Protein AF-A0A356P942-F1 (afdb_monomer_lite)

Radius of gyration: 14.27 Å; chains: 1; bounding box: 27×20×39 Å

Sequence (60 aa):
MESLALGVRAAYLWCPNGVQASGLAKVVGRVLGDKMTTRNWATVMKIHAQTGLESAKKRK

Structure (mmCIF, N/CA/C/O backbone):
data_AF-A0A356P942-F1
#
_entry.id   AF-A0A356P942-F1
#
loop_
_atom_site.group_PDB
_atom_site.id
_atom_site.type_symbol
_atom_site.label_atom_id
_atom_sit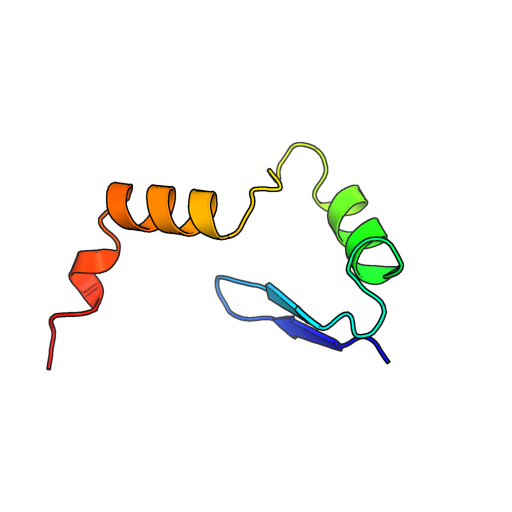e.label_alt_id
_atom_site.label_comp_id
_atom_site.label_asym_id
_atom_site.label_entity_id
_atom_site.label_seq_id
_atom_site.pdbx_PDB_ins_code
_atom_site.Cartn_x
_atom_site.Cartn_y
_atom_site.Cartn_z
_atom_site.occupancy
_atom_site.B_iso_or_equiv
_atom_site.auth_seq_id
_atom_site.auth_comp_id
_atom_site.auth_asym_id
_atom_site.auth_atom_id
_atom_site.pdbx_PDB_model_num
ATOM 1 N N . MET A 1 1 ? 15.147 -7.009 -5.317 1.00 66.44 1 MET A N 1
ATOM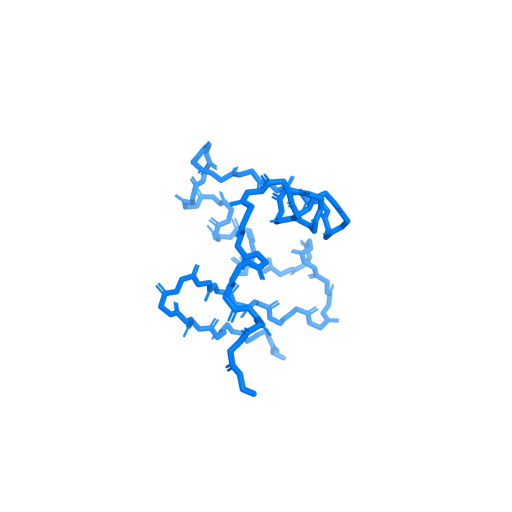 2 C CA . MET A 1 1 ? 13.782 -7.227 -5.840 1.00 66.44 1 MET A CA 1
ATOM 3 C C . MET A 1 1 ? 12.798 -6.488 -4.956 1.00 66.44 1 MET A C 1
ATOM 5 O O . MET A 1 1 ? 13.004 -6.451 -3.747 1.00 66.44 1 MET A O 1
ATOM 9 N N . GLU A 1 2 ? 11.799 -5.851 -5.558 1.00 80.69 2 GLU A N 1
ATOM 10 C CA . GLU A 1 2 ? 10.642 -5.316 -4.837 1.00 80.69 2 GLU A CA 1
ATOM 11 C C . GLU A 1 2 ? 9.669 -6.451 -4.490 1.00 80.69 2 GLU A C 1
ATOM 13 O O . GLU A 1 2 ? 9.515 -7.385 -5.276 1.00 80.69 2 GLU A O 1
ATOM 18 N N . SER A 1 3 ? 9.044 -6.386 -3.313 1.00 82.62 3 SER A N 1
ATOM 19 C CA . SER A 1 3 ? 8.153 -7.444 -2.814 1.00 82.62 3 SER A CA 1
ATOM 20 C C . SER A 1 3 ? 6.838 -6.846 -2.339 1.00 82.62 3 SER A C 1
ATOM 22 O O . SER A 1 3 ? 6.841 -5.885 -1.575 1.00 82.62 3 SER A O 1
ATOM 24 N N . LEU A 1 4 ? 5.713 -7.426 -2.753 1.00 82.12 4 LEU A N 1
ATOM 25 C CA . LEU A 1 4 ? 4.381 -7.014 -2.315 1.00 82.12 4 LEU A CA 1
ATOM 26 C C . LEU A 1 4 ? 3.770 -8.100 -1.429 1.00 82.12 4 LEU A C 1
ATOM 28 O O . LEU A 1 4 ? 3.566 -9.225 -1.877 1.00 82.12 4 LEU A O 1
ATOM 32 N N . ALA A 1 5 ? 3.444 -7.748 -0.190 1.00 85.88 5 ALA A N 1
ATOM 33 C CA . ALA A 1 5 ? 2.645 -8.574 0.701 1.00 85.88 5 ALA A CA 1
ATOM 34 C C . ALA A 1 5 ? 1.207 -8.044 0.728 1.00 85.88 5 ALA A C 1
ATOM 36 O O . ALA A 1 5 ? 0.972 -6.875 1.033 1.00 85.88 5 ALA A O 1
ATOM 37 N N . LEU A 1 6 ? 0.238 -8.900 0.410 1.00 85.81 6 LEU A N 1
ATOM 38 C CA . LEU A 1 6 ? -1.183 -8.565 0.457 1.00 85.81 6 LEU A CA 1
ATOM 39 C C . LEU A 1 6 ? -1.801 -9.123 1.738 1.00 85.81 6 LEU A C 1
ATOM 41 O O . LEU A 1 6 ? -1.696 -10.312 2.023 1.00 85.81 6 LEU A O 1
ATOM 45 N N . GLY A 1 7 ? -2.461 -8.261 2.499 1.00 83.25 7 GLY A N 1
ATOM 46 C CA . GLY A 1 7 ? -3.336 -8.629 3.603 1.00 83.25 7 GLY A CA 1
ATOM 47 C C . GLY A 1 7 ? -4.795 -8.336 3.266 1.00 83.25 7 GLY A C 1
ATOM 48 O O . GLY A 1 7 ? -5.108 -7.642 2.302 1.00 83.25 7 GLY A O 1
ATOM 49 N N . VAL A 1 8 ? -5.706 -8.815 4.114 1.00 81.44 8 VAL A N 1
ATOM 50 C CA . VAL A 1 8 ? -7.165 -8.689 3.915 1.00 81.44 8 VAL A CA 1
ATOM 51 C C . VAL A 1 8 ? -7.630 -7.230 3.797 1.00 81.44 8 VAL A C 1
ATOM 53 O O . VAL A 1 8 ? -8.629 -6.946 3.145 1.00 81.44 8 VAL A O 1
ATOM 56 N N . ARG A 1 9 ? -6.921 -6.296 4.442 1.00 79.31 9 ARG A N 1
ATOM 57 C CA . ARG A 1 9 ? -7.287 -4.868 4.492 1.00 79.31 9 ARG A CA 1
ATOM 58 C C . ARG A 1 9 ? -6.183 -3.913 4.043 1.00 79.31 9 ARG A C 1
ATOM 60 O O . ARG A 1 9 ? -6.443 -2.725 3.904 1.00 79.31 9 ARG A O 1
ATOM 67 N N . ALA A 1 10 ? -4.960 -4.401 3.869 1.00 83.12 10 ALA A N 1
ATOM 68 C CA . ALA A 1 10 ? -3.806 -3.565 3.571 1.00 83.12 10 ALA A CA 1
ATOM 69 C C . ALA A 1 10 ? -2.799 -4.336 2.722 1.00 83.12 10 ALA A C 1
ATOM 71 O O . ALA A 1 10 ? -2.593 -5.528 2.932 1.00 83.12 10 ALA A O 1
ATOM 72 N N . ALA A 1 11 ? -2.154 -3.635 1.797 1.00 83.50 11 ALA A N 1
ATOM 73 C CA . ALA A 1 11 ? -1.051 -4.145 1.001 1.00 83.50 11 ALA A CA 1
ATOM 74 C C . ALA A 1 11 ? 0.237 -3.434 1.426 1.00 83.50 11 ALA A C 1
ATOM 76 O O . ALA A 1 11 ? 0.264 -2.206 1.517 1.00 83.50 11 ALA A O 1
ATOM 77 N N . TYR A 1 12 ? 1.294 -4.195 1.688 1.00 83.19 12 TYR A N 1
ATOM 78 C CA . TYR A 1 12 ? 2.610 -3.674 2.025 1.00 83.19 12 TYR A CA 1
ATOM 79 C C . TYR A 1 12 ? 3.566 -3.897 0.861 1.00 83.19 12 TYR A C 1
ATOM 81 O O . TYR A 1 12 ? 3.804 -5.033 0.455 1.00 83.19 12 TYR A O 1
ATOM 89 N N . LEU A 1 13 ? 4.116 -2.809 0.330 1.00 83.75 13 LEU A N 1
ATOM 90 C CA . LEU A 1 13 ? 5.074 -2.843 -0.763 1.00 83.75 13 LEU A CA 1
ATOM 91 C C . LEU A 1 13 ? 6.469 -2.500 -0.238 1.00 83.75 13 LEU A C 1
ATOM 93 O O . LEU A 1 13 ? 6.720 -1.387 0.220 1.00 83.75 13 LEU A O 1
ATOM 97 N N . TRP A 1 14 ? 7.380 -3.462 -0.335 1.00 82.25 14 TRP A N 1
ATOM 98 C CA . TRP A 1 14 ? 8.792 -3.284 -0.045 1.00 82.25 14 TRP A CA 1
ATOM 99 C C . TRP A 1 14 ? 9.541 -2.820 -1.297 1.00 82.25 14 TRP A C 1
ATOM 101 O O . TRP A 1 14 ? 9.722 -3.587 -2.247 1.00 82.25 14 TRP A O 1
ATOM 111 N N . CYS A 1 15 ? 10.005 -1.569 -1.281 1.00 81.62 15 CYS A N 1
ATOM 112 C CA . CYS A 1 15 ? 10.799 -0.964 -2.352 1.00 81.62 15 CYS A CA 1
ATOM 113 C C . CYS A 1 15 ? 12.201 -0.603 -1.833 1.00 81.62 15 CYS A C 1
ATOM 115 O O . CYS A 1 15 ? 12.370 0.494 -1.295 1.00 81.62 15 CYS A O 1
ATOM 117 N N . PRO A 1 16 ? 13.225 -1.457 -2.019 1.00 81.75 16 PRO A N 1
ATOM 118 C CA . PRO A 1 16 ? 14.573 -1.173 -1.516 1.00 81.75 16 PRO A CA 1
ATOM 119 C C . PRO A 1 16 ? 15.225 0.045 -2.194 1.00 81.75 16 PRO A C 1
ATOM 121 O O . PRO A 1 16 ? 16.028 0.729 -1.576 1.00 81.75 16 PRO A O 1
ATOM 124 N N . ASN A 1 17 ? 14.835 0.352 -3.436 1.00 81.62 17 ASN A N 1
ATOM 125 C CA . ASN A 1 17 ? 15.316 1.515 -4.195 1.00 81.62 17 ASN A CA 1
ATOM 126 C C . ASN A 1 17 ? 14.402 2.749 -4.056 1.00 81.62 17 ASN A C 1
ATOM 128 O O . ASN A 1 17 ? 14.550 3.723 -4.790 1.00 81.62 17 ASN A O 1
ATOM 132 N N . GLY A 1 18 ? 13.432 2.707 -3.138 1.00 78.69 18 GLY A N 1
ATOM 133 C CA . GLY A 1 18 ? 12.452 3.770 -2.937 1.00 78.69 18 GLY A CA 1
ATOM 134 C C . GLY A 1 18 ? 11.196 3.639 -3.805 1.00 78.69 18 GLY A C 1
ATOM 135 O O . GLY A 1 18 ? 11.176 3.003 -4.859 1.00 78.69 18 GLY A O 1
ATOM 136 N N . VAL A 1 19 ? 10.112 4.260 -3.334 1.00 75.19 19 VAL A N 1
ATOM 137 C CA . VAL A 1 19 ? 8.767 4.146 -3.926 1.00 75.19 19 VAL A CA 1
ATOM 138 C C . VAL A 1 19 ? 8.653 4.807 -5.308 1.00 75.19 19 VAL A C 1
ATOM 140 O O . VAL A 1 19 ? 7.894 4.335 -6.145 1.00 75.19 19 VAL A O 1
ATOM 143 N N . GLN A 1 20 ? 9.430 5.860 -5.589 1.00 73.19 20 GLN A N 1
ATOM 144 C CA . GLN A 1 20 ? 9.440 6.529 -6.901 1.00 73.19 20 GLN A CA 1
ATOM 145 C C . GLN A 1 20 ? 10.169 5.720 -7.983 1.00 73.19 20 GLN A C 1
ATOM 147 O O . GLN A 1 20 ? 9.817 5.821 -9.156 1.00 73.19 20 GLN A O 1
ATOM 152 N N . ALA A 1 21 ? 11.164 4.919 -7.590 1.00 74.88 21 ALA A N 1
ATOM 153 C CA . ALA A 1 21 ? 11.914 4.049 -8.492 1.00 74.88 21 ALA A CA 1
ATOM 154 C C . ALA A 1 21 ? 11.245 2.677 -8.688 1.00 74.88 21 ALA A C 1
ATOM 156 O O . ALA A 1 21 ? 11.656 1.910 -9.556 1.00 74.88 21 ALA A O 1
ATOM 157 N N . SER A 1 22 ? 10.217 2.354 -7.894 1.00 76.38 22 SER A N 1
ATOM 158 C CA . SER A 1 22 ? 9.488 1.091 -7.998 1.00 76.38 22 SER A CA 1
ATOM 159 C C . SER A 1 22 ? 8.444 1.141 -9.106 1.00 76.38 22 SER A C 1
ATOM 161 O O . SER A 1 22 ? 7.490 1.927 -9.076 1.00 76.38 22 SER A O 1
ATOM 163 N N . GLY A 1 23 ? 8.598 0.238 -10.074 1.00 79.44 23 GLY A N 1
ATOM 164 C CA . GLY A 1 23 ? 7.610 0.032 -11.127 1.00 79.44 23 GLY A CA 1
ATOM 165 C C . GLY A 1 23 ? 6.272 -0.429 -10.554 1.00 79.44 23 GLY A C 1
ATOM 166 O O . GLY A 1 23 ? 5.222 0.020 -11.017 1.00 79.44 23 GLY A O 1
ATOM 167 N N . LEU A 1 24 ? 6.296 -1.249 -9.498 1.00 76.50 24 LEU A N 1
ATOM 168 C CA . LEU A 1 24 ? 5.079 -1.746 -8.866 1.00 76.50 24 LEU A CA 1
ATOM 169 C C . LEU A 1 24 ? 4.270 -0.619 -8.216 1.00 76.50 24 LEU A C 1
ATOM 171 O O . LEU A 1 24 ? 3.065 -0.536 -8.432 1.00 76.50 24 LEU A O 1
ATOM 175 N N . ALA A 1 25 ? 4.924 0.299 -7.497 1.00 76.12 25 ALA A N 1
ATOM 176 C CA . ALA A 1 25 ? 4.259 1.462 -6.907 1.00 76.12 25 ALA A CA 1
ATOM 177 C C . ALA A 1 25 ? 3.604 2.354 -7.976 1.00 76.12 25 ALA A C 1
ATOM 179 O O . ALA A 1 25 ? 2.484 2.835 -7.791 1.00 76.12 25 ALA A O 1
ATOM 180 N N . LYS A 1 26 ? 4.268 2.530 -9.126 1.00 80.62 26 LYS A N 1
ATOM 181 C CA . LYS A 1 26 ? 3.743 3.299 -10.264 1.00 80.62 26 LYS A CA 1
ATOM 182 C C . LYS A 1 26 ? 2.528 2.629 -10.910 1.00 80.62 26 LYS A C 1
ATOM 184 O O . LYS A 1 26 ? 1.559 3.314 -11.232 1.00 80.62 26 LYS A O 1
ATOM 189 N N . VAL A 1 27 ? 2.562 1.309 -11.092 1.00 82.25 27 VAL A N 1
ATOM 190 C CA . VAL A 1 27 ? 1.429 0.543 -11.639 1.00 82.25 27 VAL A CA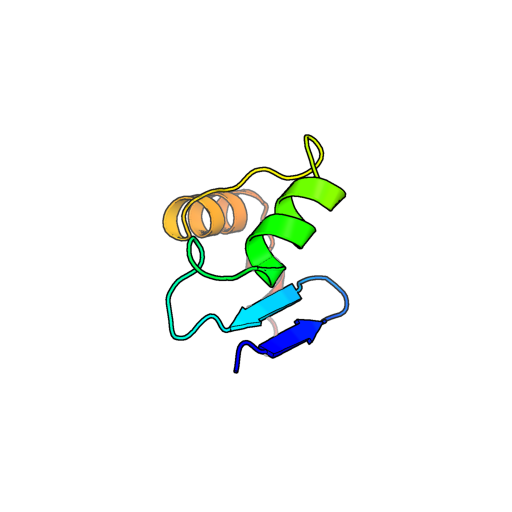 1
ATOM 191 C C . VAL A 1 27 ? 0.256 0.555 -10.664 1.00 82.25 27 VAL A C 1
ATOM 193 O O . VAL A 1 27 ? -0.857 0.862 -11.077 1.0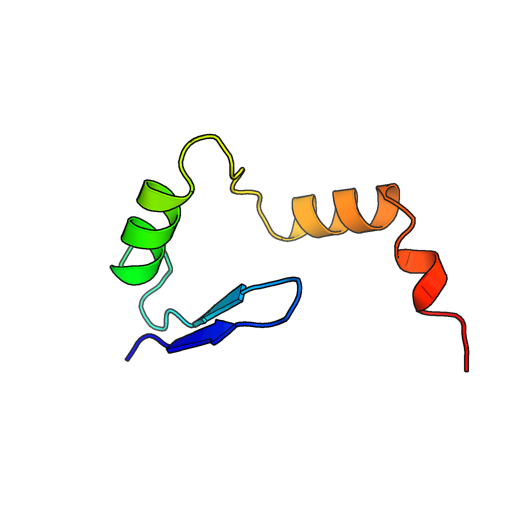0 82.25 27 VAL A O 1
ATOM 196 N N . VAL A 1 28 ? 0.498 0.317 -9.373 1.00 78.75 28 VAL A N 1
ATOM 197 C CA . VAL A 1 28 ? -0.533 0.367 -8.324 1.00 78.75 28 VAL A CA 1
ATOM 198 C C . VAL A 1 28 ? -1.180 1.750 -8.271 1.00 78.75 28 VAL A C 1
ATOM 200 O O . VAL A 1 28 ? -2.402 1.845 -8.320 1.00 78.75 28 VAL A O 1
ATOM 203 N N . GLY A 1 29 ? -0.388 2.825 -8.272 1.00 77.69 29 GLY A N 1
ATOM 204 C CA . GLY A 1 29 ? -0.915 4.191 -8.320 1.00 77.69 29 GLY A CA 1
ATOM 205 C C . GLY A 1 29 ? -1.755 4.465 -9.571 1.00 77.69 29 GLY A C 1
ATOM 206 O O . GLY A 1 29 ? -2.801 5.099 -9.481 1.00 77.69 29 GLY A O 1
ATOM 207 N N . ARG A 1 30 ? -1.355 3.934 -10.734 1.00 80.19 30 ARG A N 1
ATOM 208 C CA . ARG A 1 30 ? -2.114 4.083 -11.985 1.00 80.19 30 ARG A CA 1
ATOM 209 C C . ARG A 1 30 ? -3.421 3.286 -11.993 1.00 80.19 30 ARG A C 1
ATOM 211 O O . ARG A 1 30 ? -4.403 3.761 -12.548 1.00 80.19 30 ARG A O 1
ATOM 218 N N . VAL A 1 31 ? -3.427 2.087 -11.412 1.00 82.94 31 VAL A N 1
ATOM 219 C CA . VAL A 1 31 ? -4.610 1.212 -11.341 1.00 82.94 31 VAL A CA 1
ATOM 220 C C . VAL A 1 31 ? -5.622 1.740 -10.326 1.00 82.94 31 VAL A C 1
ATOM 222 O O . VAL A 1 31 ? -6.820 1.734 -10.599 1.00 82.94 31 VAL A O 1
ATOM 225 N N . LEU A 1 32 ? -5.156 2.199 -9.161 1.00 76.88 32 LEU A N 1
ATOM 226 C CA . LEU A 1 32 ? -6.035 2.739 -8.123 1.00 76.88 32 LEU A CA 1
ATOM 227 C C . LEU A 1 32 ? -6.496 4.170 -8.443 1.00 76.88 32 LEU A C 1
ATOM 229 O O . LEU A 1 32 ? -7.603 4.537 -8.049 1.00 76.88 32 LEU A O 1
ATOM 233 N N . GLY A 1 33 ? -5.698 4.944 -9.187 1.00 78.31 33 GLY A N 1
ATOM 234 C CA . GLY A 1 33 ? -6.061 6.273 -9.686 1.00 78.31 33 GLY A CA 1
ATOM 235 C C . GLY A 1 33 ? -6.608 7.192 -8.589 1.00 78.31 33 GLY A C 1
ATOM 236 O O . GLY A 1 33 ? -6.134 7.179 -7.453 1.00 78.31 33 GLY A O 1
ATOM 237 N N . ASP A 1 34 ? -7.663 7.939 -8.913 1.00 75.19 34 ASP A N 1
ATOM 238 C CA . ASP A 1 34 ? -8.342 8.884 -8.012 1.00 75.19 34 ASP A CA 1
ATOM 239 C C . ASP A 1 34 ? -9.058 8.240 -6.816 1.00 75.19 34 ASP A C 1
ATOM 241 O O . ASP A 1 34 ? -9.522 8.938 -5.914 1.00 75.19 34 ASP A O 1
ATOM 245 N N . LYS A 1 35 ? -9.157 6.907 -6.769 1.00 76.25 35 LYS A N 1
ATOM 246 C CA . LYS A 1 35 ? -9.769 6.200 -5.633 1.00 76.25 35 LYS A CA 1
ATOM 247 C C . LYS A 1 35 ? -8.812 6.060 -4.449 1.00 76.25 35 LYS A C 1
ATOM 249 O O . LYS A 1 35 ? -9.237 5.634 -3.377 1.00 76.25 35 LYS A O 1
ATOM 254 N N . MET A 1 36 ? -7.536 6.406 -4.623 1.00 76.00 36 MET A N 1
ATOM 255 C CA . MET A 1 36 ? -6.519 6.360 -3.577 1.00 76.00 36 MET A CA 1
ATOM 256 C C . MET A 1 36 ? -5.947 7.749 -3.315 1.00 76.00 36 MET A C 1
ATOM 258 O O . MET A 1 36 ? -5.597 8.485 -4.231 1.00 76.00 36 MET A O 1
ATOM 262 N N . THR A 1 37 ? -5.767 8.081 -2.036 1.00 79.75 37 THR A N 1
ATOM 263 C CA . THR A 1 37 ? -4.961 9.237 -1.642 1.00 79.75 37 THR A CA 1
ATOM 264 C C . THR A 1 37 ? -3.648 8.771 -1.038 1.00 79.75 37 THR A C 1
ATOM 266 O O . THR A 1 37 ? -3.614 7.961 -0.112 1.00 79.75 37 THR A O 1
ATOM 269 N N . THR A 1 38 ? -2.543 9.307 -1.550 1.00 78.12 38 THR A N 1
ATOM 270 C CA . THR A 1 38 ? -1.230 9.109 -0.937 1.00 78.12 38 THR A CA 1
ATOM 271 C C . THR A 1 38 ? -1.056 10.155 0.155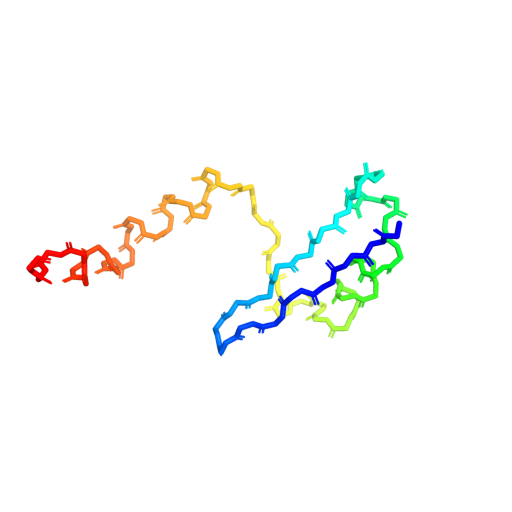 1.00 78.12 38 THR A C 1
ATOM 273 O O . THR A 1 38 ? -1.107 11.368 -0.086 1.00 78.12 38 THR A O 1
ATOM 276 N N . ARG A 1 39 ? -0.890 9.691 1.390 1.00 79.81 39 ARG A N 1
ATOM 277 C CA . ARG A 1 39 ? -0.626 10.528 2.560 1.00 79.81 39 ARG A CA 1
ATOM 278 C C . ARG A 1 39 ? 0.616 10.011 3.257 1.00 79.81 39 ARG A C 1
ATOM 280 O O . ARG A 1 39 ? 0.888 8.813 3.241 1.00 79.81 39 ARG A O 1
ATOM 287 N N . ASN A 1 40 ? 1.382 10.921 3.850 1.00 83.38 40 ASN A N 1
ATOM 288 C CA . ASN A 1 40 ? 2.525 10.501 4.645 1.00 83.38 40 ASN A CA 1
ATOM 289 C C . ASN A 1 40 ? 2.042 9.675 5.855 1.00 83.38 40 ASN A C 1
ATOM 291 O O . ASN A 1 40 ? 0.885 9.779 6.278 1.00 83.38 40 ASN A O 1
ATOM 295 N N . TRP A 1 41 ? 2.946 8.883 6.431 1.00 81.38 41 TRP A N 1
ATOM 296 C CA . TRP A 1 41 ? 2.616 8.008 7.554 1.00 81.38 41 TRP A CA 1
ATOM 297 C C . TRP A 1 41 ? 2.099 8.767 8.786 1.00 81.38 41 TRP A C 1
ATOM 299 O O . TRP A 1 41 ? 1.169 8.313 9.442 1.00 81.38 41 TRP A O 1
ATOM 309 N N . ALA A 1 42 ? 2.622 9.963 9.070 1.00 86.19 42 ALA A N 1
ATOM 310 C CA . ALA A 1 42 ? 2.139 10.798 10.169 1.00 86.19 42 ALA A CA 1
ATOM 311 C C . ALA A 1 42 ? 0.675 11.236 9.974 1.00 86.19 42 ALA A C 1
ATOM 313 O O . ALA A 1 42 ? -0.095 11.247 10.931 1.00 86.19 42 ALA A O 1
ATOM 314 N N . THR A 1 43 ? 0.257 11.556 8.749 1.00 88.06 43 THR A N 1
ATOM 315 C CA . THR A 1 43 ? -1.144 11.852 8.428 1.00 88.06 43 THR A CA 1
ATOM 316 C C . THR A 1 43 ? -2.007 10.600 8.535 1.00 88.06 43 THR A C 1
ATOM 318 O O . THR A 1 43 ? -3.091 10.675 9.107 1.00 88.06 43 THR A O 1
ATOM 321 N N . VAL A 1 44 ? -1.529 9.447 8.055 1.00 86.62 44 VAL A N 1
ATOM 322 C CA . VAL A 1 44 ? -2.237 8.163 8.211 1.00 86.62 44 VAL A CA 1
ATOM 323 C C . VAL A 1 44 ? -2.456 7.838 9.691 1.00 86.62 44 VAL A C 1
ATOM 325 O O . VAL A 1 44 ? -3.569 7.493 10.074 1.00 86.62 44 VAL A O 1
ATOM 328 N N . MET A 1 45 ? -1.444 8.026 10.545 1.00 87.31 45 MET A N 1
ATOM 329 C CA . MET A 1 45 ? -1.565 7.823 11.994 1.00 87.31 45 MET A CA 1
ATOM 330 C C . MET A 1 45 ? -2.549 8.800 12.650 1.00 87.31 45 MET A C 1
ATOM 332 O O . MET A 1 45 ? -3.314 8.396 13.522 1.00 87.31 45 MET A O 1
ATOM 336 N N . LYS A 1 46 ? -2.586 10.067 12.214 1.00 88.19 46 LYS A N 1
ATOM 337 C CA . LYS A 1 46 ? -3.581 11.041 12.698 1.00 88.19 46 LYS A CA 1
ATOM 338 C C . LYS A 1 46 ? -5.003 10.619 12.338 1.00 88.19 46 LYS A C 1
ATOM 340 O O . LYS A 1 46 ? -5.864 10.600 13.210 1.00 88.19 46 LYS A O 1
ATOM 345 N N . ILE A 1 47 ? -5.231 10.217 11.087 1.00 87.62 47 ILE A N 1
ATOM 346 C CA . ILE A 1 47 ? -6.531 9.698 10.641 1.00 87.62 47 ILE A CA 1
ATOM 347 C C . ILE A 1 47 ? -6.898 8.449 11.447 1.00 87.62 47 ILE A C 1
ATOM 349 O O . ILE A 1 47 ? -8.019 8.351 11.936 1.00 87.62 47 ILE A O 1
ATOM 353 N N . HIS A 1 48 ? -5.959 7.521 11.651 1.00 83.38 48 HIS A N 1
ATOM 354 C CA . HIS A 1 48 ? -6.181 6.323 12.464 1.00 83.38 48 HIS A CA 1
ATOM 355 C C . HIS A 1 48 ? -6.642 6.664 13.889 1.00 83.38 48 HIS A C 1
ATOM 357 O O . HIS A 1 48 ? -7.647 6.121 14.348 1.00 83.38 48 HIS A O 1
ATOM 363 N N . ALA A 1 49 ? -5.967 7.610 14.551 1.00 87.31 49 ALA A N 1
ATOM 364 C CA . ALA A 1 49 ? -6.347 8.082 15.881 1.00 87.31 49 ALA A CA 1
ATOM 365 C C . ALA A 1 49 ? -7.748 8.723 15.895 1.00 87.31 49 ALA A C 1
ATOM 367 O O . ALA A 1 49 ? -8.517 8.509 16.828 1.00 87.31 49 ALA A O 1
ATOM 368 N N . GLN A 1 50 ? -8.112 9.461 14.843 1.00 86.56 50 GLN A N 1
ATOM 369 C CA . GLN A 1 50 ? -9.424 10.108 14.721 1.00 86.56 50 GLN A CA 1
ATOM 370 C C . GLN A 1 50 ? -10.559 9.141 14.345 1.00 86.56 50 GLN A C 1
ATOM 372 O O . GLN A 1 50 ? -11.708 9.387 14.699 1.00 86.56 50 GLN A O 1
ATOM 377 N N . THR A 1 51 ? -10.260 8.035 13.657 1.00 80.56 51 THR A N 1
ATOM 378 C CA . THR A 1 51 ? -11.268 7.070 13.169 1.00 80.56 51 THR A CA 1
ATOM 379 C C . THR A 1 51 ? -11.657 6.037 14.242 1.00 80.56 51 THR A C 1
ATOM 381 O O . THR A 1 51 ? -12.429 5.122 13.975 1.00 80.56 51 THR A O 1
ATOM 384 N N . GLY A 1 52 ? -11.134 6.148 15.470 1.00 64.00 52 GLY A N 1
ATOM 385 C CA . GLY A 1 52 ? -11.558 5.315 16.604 1.00 64.00 52 GLY A CA 1
ATOM 386 C C . GLY A 1 52 ? -11.169 3.832 16.517 1.00 64.00 52 GLY A C 1
ATOM 387 O O . GLY A 1 52 ? -11.593 3.038 17.354 1.00 64.00 52 GLY A O 1
ATOM 388 N N . LEU A 1 53 ? -10.322 3.431 15.559 1.00 58.41 53 LEU A N 1
ATOM 389 C CA . LEU A 1 53 ? -9.805 2.054 15.461 1.00 58.41 53 LEU A CA 1
ATOM 390 C C . LEU A 1 53 ? -8.931 1.654 16.671 1.00 58.41 53 LEU A C 1
ATOM 392 O O . LEU A 1 53 ? -8.704 0.468 16.913 1.00 58.41 53 LEU A O 1
ATOM 396 N N . GLU A 1 54 ? -8.526 2.629 17.487 1.00 53.56 54 GLU A N 1
ATOM 397 C CA . GLU A 1 54 ? -7.863 2.454 18.787 1.00 53.56 54 GLU A CA 1
ATOM 398 C C . GLU A 1 54 ? -8.705 1.632 19.789 1.00 53.56 54 GLU A C 1
ATOM 400 O O . GLU A 1 54 ? -8.152 1.005 20.696 1.00 53.56 54 GLU A O 1
ATOM 405 N N . SER A 1 55 ? -10.032 1.544 19.612 1.00 48.53 55 SER A N 1
ATOM 406 C CA . SER A 1 55 ? -10.903 0.726 20.471 1.00 48.53 55 SER A CA 1
ATOM 407 C C . SER A 1 55 ? -10.641 -0.786 20.371 1.00 48.53 55 SER A C 1
ATOM 409 O O . SER A 1 55 ? -11.109 -1.534 21.227 1.00 48.53 55 SER A O 1
ATOM 411 N N . ALA A 1 56 ? -9.866 -1.257 19.385 1.00 52.19 56 ALA A N 1
ATOM 412 C CA . ALA A 1 56 ? -9.531 -2.676 19.238 1.00 52.19 56 ALA A CA 1
ATOM 413 C C . ALA A 1 56 ? -8.242 -3.109 19.966 1.00 52.19 56 ALA A C 1
ATOM 415 O O . ALA A 1 56 ? -8.034 -4.307 20.145 1.00 52.19 56 ALA A O 1
ATOM 416 N N . LYS A 1 57 ? -7.386 -2.181 20.426 1.00 49.06 57 LYS A N 1
ATOM 417 C CA . LYS A 1 57 ? -6.100 -2.531 21.070 1.00 49.06 57 LYS A CA 1
ATOM 418 C C . LYS A 1 57 ? -6.182 -2.683 22.597 1.00 49.06 57 LYS A C 1
ATOM 420 O O . LYS A 1 57 ? -5.192 -3.015 23.236 1.00 49.06 57 LYS A O 1
ATOM 425 N N . LYS A 1 58 ? -7.367 -2.499 23.193 1.00 47.31 58 LYS A N 1
ATOM 426 C CA . LYS A 1 58 ? -7.609 -2.637 24.642 1.00 47.31 58 LYS A CA 1
ATOM 427 C C . LYS A 1 58 ? -8.466 -3.860 24.990 1.00 47.31 58 LYS A C 1
ATOM 429 O O . LYS A 1 58 ? -9.398 -3.766 25.787 1.00 47.31 58 LYS A O 1
ATOM 434 N N . ARG A 1 59 ? -8.175 -5.022 24.398 1.00 49.31 59 ARG A N 1
ATOM 435 C CA . ARG 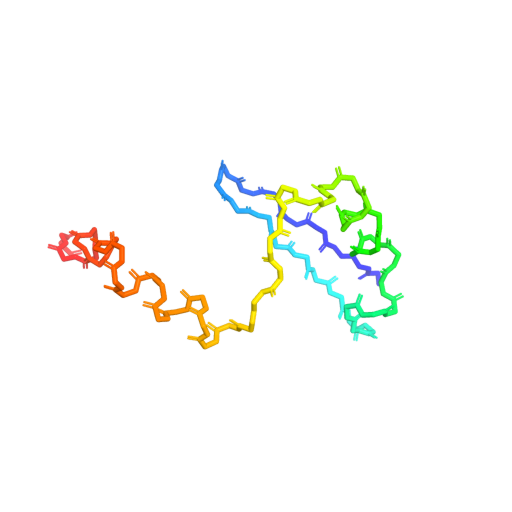A 1 59 ? -8.719 -6.301 24.876 1.00 49.31 59 ARG A CA 1
ATOM 436 C C . ARG A 1 59 ? -7.615 -7.360 24.953 1.00 49.31 59 ARG A C 1
ATOM 438 O O . ARG A 1 59 ? -7.317 -8.005 23.958 1.00 49.31 59 ARG A O 1
ATOM 445 N N . LYS A 1 60 ? -7.142 -7.519 26.196 1.00 37.41 60 LYS A N 1
ATOM 446 C CA . LYS A 1 60 ? -6.230 -8.522 26.770 1.00 37.41 60 LYS A CA 1
ATOM 447 C C . LYS A 1 60 ? -4.747 -8.399 26.445 1.00 37.41 60 LYS A C 1
ATOM 449 O O . LYS A 1 60 ? -4.360 -8.624 25.285 1.00 37.41 60 LYS A O 1
#

pLDDT: mean 76.46, std 11.71, range [37.41, 88.19]

Secondary structure (DSSP, 8-state):
--EEEE-SS-EEEE-TT-TTT-HHHHHHHHHHGGG-----HHHHHHHHHHTTGGGGS---

Foldseek 3Di:
DWDWDDDPPDIDIRDPPDLVPDPVNVVVCVVCPPVDDDDDPVVVVVVCVVVPVVVVVPDD